Protein AF-A0A7V2W697-F1 (afdb_monomer_lite)

Sequence (80 aa):
MENNKFLEKYFAEEDRKKQLSLLKNYMLSLSPEALKKFMLEPLDFLEKALKSTEVSDERKKKIFEHLDEMIFLLRGKVAA

Foldseek 3Di:
DVVVVLVVVLVPDPDPVVSVVSVVVVLVPDDPVRNVCVVCVLVVVLVVLVPDPPQDPVNNVVSVVVVVVVVCVVVVVVPD

Secondary structure (DSSP, 8-state):
-HHHHHHHHHHS---HHHHHHHHHHHHHHS-HHHHHHHHHHHHHHHHHHHH-TTS-HHHHHHHHHHHHHHHHHHHTTS--

Radius of gyration: 14.78 Å; chains: 1; bounding box: 33×36×36 Å

pLDDT: mean 70.67, std 12.03, range [35.09, 89.06]

Structure (mmCIF, N/CA/C/O backbone):
data_AF-A0A7V2W697-F1
#
_entry.id   AF-A0A7V2W697-F1
#
loop_
_atom_site.group_PDB
_atom_site.id
_atom_site.type_symbol
_atom_site.label_atom_id
_atom_site.label_alt_id
_atom_site.label_comp_id
_atom_site.label_asym_id
_atom_site.label_entity_id
_atom_site.label_seq_id
_atom_site.pdbx_PDB_ins_code
_atom_site.Cartn_x
_atom_site.Car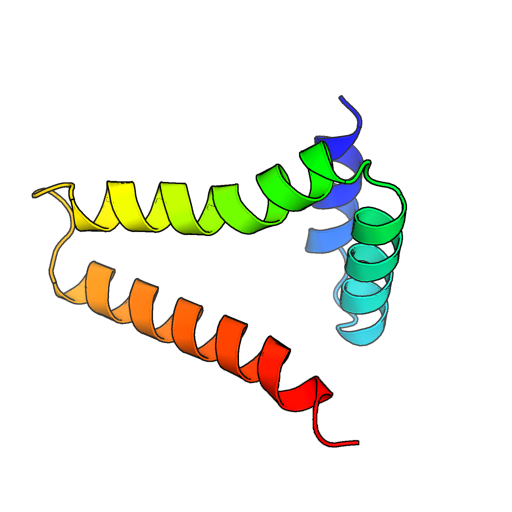tn_y
_atom_site.Cartn_z
_atom_site.occupancy
_atom_site.B_iso_or_equiv
_atom_site.auth_seq_id
_atom_site.auth_comp_id
_atom_site.auth_asym_id
_atom_site.auth_atom_id
_atom_site.pdbx_PDB_model_num
ATOM 1 N N . MET A 1 1 ? 5.970 16.852 -6.059 1.00 44.22 1 MET A N 1
ATOM 2 C CA . MET A 1 1 ? 5.295 17.057 -7.362 1.00 44.22 1 MET A CA 1
ATOM 3 C C . MET A 1 1 ? 5.247 15.796 -8.235 1.00 44.22 1 MET A C 1
ATOM 5 O O . MET A 1 1 ? 4.294 15.670 -8.988 1.00 44.22 1 MET A O 1
ATOM 9 N N . GLU A 1 2 ? 6.191 14.848 -8.143 1.00 51.59 2 GLU A N 1
ATOM 10 C CA . GLU A 1 2 ? 6.173 13.621 -8.977 1.00 51.59 2 GLU A CA 1
ATOM 11 C C . GLU A 1 2 ? 5.157 12.555 -8.535 1.00 51.59 2 GLU A C 1
ATOM 13 O O . GLU A 1 2 ? 4.604 11.852 -9.375 1.00 51.59 2 GLU A O 1
ATOM 18 N N . ASN A 1 3 ? 4.847 12.488 -7.236 1.00 57.38 3 ASN A N 1
ATOM 19 C CA . ASN A 1 3 ? 3.931 11.488 -6.676 1.00 57.38 3 ASN A CA 1
ATOM 20 C C . ASN A 1 3 ? 2.500 11.605 -7.253 1.00 57.38 3 ASN A C 1
ATOM 22 O O . ASN A 1 3 ? 1.884 10.608 -7.619 1.00 57.38 3 ASN A O 1
ATOM 26 N N . ASN A 1 4 ? 2.016 12.838 -7.459 1.00 60.72 4 ASN A N 1
ATOM 27 C CA . ASN A 1 4 ? 0.677 13.091 -8.009 1.00 60.72 4 ASN A CA 1
ATOM 28 C C . ASN A 1 4 ? 0.529 12.604 -9.462 1.00 60.72 4 ASN A C 1
ATOM 30 O O . ASN A 1 4 ? -0.493 12.021 -9.799 1.00 60.72 4 ASN A O 1
ATOM 34 N N . LYS A 1 5 ? 1.567 12.747 -10.302 1.00 73.75 5 LYS A N 1
ATOM 35 C CA . LYS A 1 5 ? 1.525 12.298 -11.709 1.00 73.75 5 LYS A CA 1
ATOM 36 C C . LYS A 1 5 ? 1.514 10.774 -11.852 1.00 73.75 5 LYS A C 1
ATOM 38 O O . LYS A 1 5 ? 0.968 10.258 -12.825 1.00 73.75 5 LYS A O 1
ATOM 43 N N . PHE A 1 6 ? 2.144 10.051 -10.922 1.00 78.06 6 PHE A N 1
ATOM 44 C CA . PHE A 1 6 ? 2.048 8.591 -10.864 1.00 78.06 6 PHE A CA 1
ATOM 45 C C . PHE A 1 6 ? 0.636 8.159 -10.462 1.00 78.06 6 PHE A C 1
ATOM 47 O O . PHE A 1 6 ? 0.034 7.361 -11.176 1.00 78.06 6 PHE A O 1
ATOM 54 N N . LEU A 1 7 ? 0.106 8.707 -9.362 1.00 73.50 7 LEU A N 1
ATOM 55 C CA . LEU A 1 7 ? -1.202 8.318 -8.830 1.00 73.50 7 LEU A CA 1
ATOM 56 C C . LEU A 1 7 ? -2.327 8.576 -9.839 1.00 73.50 7 LEU A C 1
ATOM 58 O O . LEU A 1 7 ? -3.158 7.698 -10.050 1.00 73.50 7 LEU A O 1
ATOM 62 N N . GLU A 1 8 ? -2.304 9.714 -10.535 1.00 75.00 8 GLU A N 1
ATOM 63 C CA . GLU A 1 8 ? -3.255 10.016 -11.615 1.00 75.00 8 GLU A CA 1
ATOM 64 C C . GLU A 1 8 ? -3.235 8.949 -12.718 1.00 75.00 8 GLU A C 1
ATOM 66 O O . GLU A 1 8 ? -4.284 8.452 -13.119 1.00 75.00 8 GLU A O 1
ATOM 71 N N . LYS A 1 9 ? -2.045 8.535 -13.173 1.00 77.62 9 LYS A N 1
ATOM 72 C CA . LYS A 1 9 ? -1.905 7.479 -14.190 1.00 77.62 9 LYS A CA 1
ATOM 73 C C . LYS A 1 9 ? -2.280 6.094 -13.667 1.00 77.62 9 LYS A C 1
ATOM 75 O O . LYS A 1 9 ? -2.808 5.290 -14.423 1.00 77.62 9 LYS A O 1
ATOM 80 N N . TYR A 1 10 ? -1.990 5.804 -12.402 1.00 77.25 10 TYR A N 1
ATOM 81 C CA . TYR A 1 10 ? -2.288 4.519 -11.772 1.00 77.25 10 TYR A CA 1
ATOM 82 C C . TYR A 1 10 ? -3.798 4.305 -11.587 1.00 77.25 10 TYR A C 1
ATOM 84 O O . TYR A 1 10 ? -4.299 3.217 -11.869 1.00 77.25 10 TYR A O 1
ATOM 92 N N . PHE A 1 11 ? -4.525 5.338 -11.150 1.00 78.56 11 PHE A N 1
ATOM 93 C CA . PHE A 1 11 ? -5.975 5.265 -10.943 1.00 78.56 11 PHE A CA 1
ATOM 94 C C . PHE A 1 11 ? -6.793 5.435 -12.228 1.00 78.56 11 PHE A C 1
ATOM 96 O O . PHE A 1 11 ? -7.921 4.958 -12.276 1.00 78.56 11 PHE A O 1
ATOM 103 N N . ALA A 1 12 ? -6.242 6.076 -13.263 1.00 80.81 12 ALA A N 1
ATOM 104 C CA . ALA A 1 12 ? -6.885 6.168 -14.576 1.00 80.81 12 ALA A CA 1
ATOM 105 C C . ALA A 1 12 ? -6.715 4.901 -15.442 1.00 80.81 12 ALA A C 1
ATOM 107 O O . ALA A 1 12 ? -7.335 4.802 -16.496 1.00 80.81 12 ALA A O 1
ATOM 108 N N . GLU A 1 13 ? -5.858 3.955 -15.043 1.00 84.50 13 GLU A N 1
ATOM 109 C CA . GLU A 1 13 ? -5.633 2.708 -15.780 1.00 84.50 13 GLU A CA 1
ATOM 110 C C . GLU A 1 13 ? -6.668 1.644 -15.387 1.00 84.50 13 GLU A C 1
ATOM 112 O O . GLU A 1 13 ? -6.726 1.207 -14.237 1.00 84.50 13 GLU A O 1
ATOM 117 N N . GLU A 1 14 ? -7.459 1.205 -16.366 1.00 83.00 14 GLU A N 1
ATOM 118 C CA . GLU A 1 14 ? -8.515 0.201 -16.189 1.00 83.00 14 GLU A CA 1
ATOM 119 C C . GLU A 1 14 ? -7.981 -1.236 -16.331 1.00 83.00 14 GLU A C 1
ATOM 121 O O . GLU A 1 14 ? -8.549 -2.179 -15.769 1.00 83.00 14 GLU A O 1
ATOM 126 N N . ASP A 1 15 ? -6.864 -1.437 -17.045 1.00 88.50 15 ASP A N 1
ATOM 127 C CA . ASP A 1 15 ? -6.237 -2.752 -17.165 1.00 88.50 15 ASP A CA 1
ATOM 128 C C . ASP A 1 15 ? -5.420 -3.087 -15.909 1.00 88.50 15 ASP A C 1
ATOM 130 O O . ASP A 1 15 ? -4.353 -2.526 -15.636 1.00 88.50 15 ASP A O 1
ATOM 134 N N . ARG A 1 16 ? -5.879 -4.099 -15.168 1.00 78.00 16 ARG A N 1
ATOM 135 C CA . ARG A 1 16 ? -5.245 -4.550 -13.920 1.00 78.00 16 ARG A CA 1
ATOM 136 C C . ARG A 1 16 ? -3.771 -4.944 -14.081 1.00 78.00 16 ARG A C 1
ATOM 138 O O . ARG A 1 16 ? -2.981 -4.724 -13.163 1.00 78.00 16 ARG A O 1
ATOM 145 N N . LYS A 1 17 ? -3.361 -5.541 -15.206 1.00 81.00 17 LYS A N 1
ATOM 146 C CA . LYS A 1 17 ? -1.954 -5.928 -15.423 1.00 81.00 17 LYS A CA 1
ATOM 147 C C . LYS A 1 17 ? -1.086 -4.695 -15.653 1.00 81.00 17 LYS A C 1
ATOM 149 O O . LYS A 1 17 ? 0.009 -4.621 -15.088 1.00 81.00 17 LYS A O 1
ATOM 154 N N . LYS A 1 18 ? -1.565 -3.726 -16.435 1.00 78.94 18 LYS A N 1
ATOM 155 C CA . LYS A 1 18 ? -0.862 -2.452 -16.651 1.00 78.94 18 LYS A CA 1
ATOM 156 C C . LYS A 1 18 ? -0.781 -1.637 -15.369 1.00 78.94 18 LYS A C 1
ATOM 158 O O . LYS A 1 18 ? 0.305 -1.173 -15.028 1.00 78.94 18 LYS A O 1
ATOM 163 N N . GLN A 1 19 ? -1.867 -1.569 -14.607 1.00 75.94 19 GLN A N 1
ATOM 164 C CA . GLN A 1 19 ? -1.915 -0.908 -13.306 1.00 75.94 19 GLN A CA 1
ATOM 165 C C . GLN A 1 19 ? -0.869 -1.492 -12.337 1.00 75.94 19 GLN A C 1
ATOM 167 O O . GLN A 1 19 ? -0.063 -0.758 -11.761 1.00 75.94 19 GLN A O 1
ATOM 172 N N . LEU A 1 20 ? -0.783 -2.824 -12.231 1.00 77.44 20 LEU A N 1
ATOM 173 C CA . LEU A 1 20 ? 0.245 -3.497 -11.424 1.00 77.44 20 LEU A CA 1
ATOM 174 C C . LEU A 1 20 ? 1.671 -3.251 -11.943 1.00 77.44 20 LEU A C 1
ATOM 176 O O . LEU A 1 20 ? 2.607 -3.151 -11.146 1.00 77.44 20 LEU A O 1
ATOM 180 N N . SER A 1 21 ? 1.857 -3.149 -13.261 1.00 79.88 21 SER A N 1
ATOM 181 C CA . SER A 1 21 ? 3.158 -2.814 -13.849 1.00 79.88 21 SER A CA 1
ATOM 182 C C . SER A 1 21 ? 3.573 -1.372 -13.547 1.00 79.88 21 SER A C 1
ATOM 184 O O . SER A 1 21 ? 4.744 -1.135 -13.249 1.00 79.88 21 SER A O 1
ATOM 186 N N . LEU A 1 22 ? 2.638 -0.419 -13.595 1.00 82.00 22 LEU A N 1
ATOM 187 C CA . LEU A 1 22 ? 2.876 0.980 -13.230 1.00 82.00 22 LEU A CA 1
ATOM 188 C C . LEU A 1 22 ? 3.298 1.092 -11.764 1.00 82.00 22 LEU A C 1
ATOM 190 O O . LEU A 1 22 ? 4.304 1.739 -11.474 1.00 82.00 22 LEU A O 1
ATOM 194 N N . LEU A 1 23 ? 2.593 0.403 -10.860 1.00 80.12 23 LEU A N 1
ATOM 195 C CA . LEU A 1 23 ? 2.944 0.354 -9.439 1.00 80.12 23 LEU A CA 1
ATOM 196 C C . LEU A 1 23 ? 4.337 -0.238 -9.211 1.00 80.12 23 LEU A C 1
ATOM 198 O O . LEU A 1 23 ? 5.144 0.357 -8.502 1.00 80.12 23 LEU A O 1
ATOM 202 N N . LYS A 1 24 ? 4.649 -1.375 -9.846 1.00 81.06 24 LYS A N 1
ATOM 203 C CA . LYS A 1 24 ? 5.974 -2.004 -9.745 1.00 81.06 24 LYS A CA 1
ATOM 204 C C . LYS A 1 24 ? 7.081 -1.048 -10.198 1.00 81.06 24 LYS A C 1
ATOM 206 O O . LYS A 1 24 ? 8.071 -0.885 -9.490 1.00 81.06 24 LYS A O 1
ATOM 211 N N . ASN A 1 25 ? 6.923 -0.430 -11.367 1.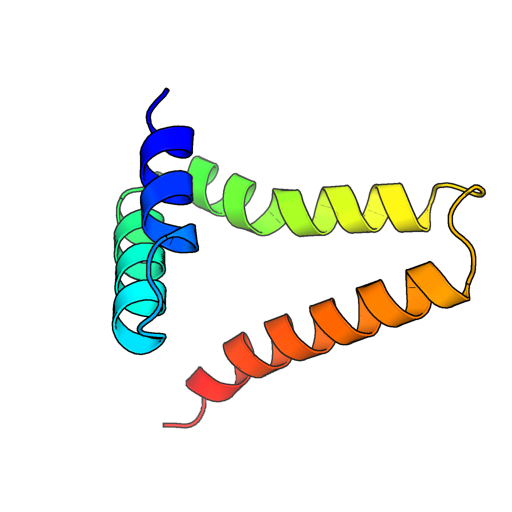00 84.19 25 ASN A N 1
ATOM 212 C CA . ASN A 1 25 ? 7.930 0.472 -11.927 1.00 84.19 25 ASN A CA 1
ATOM 213 C C . ASN A 1 25 ? 8.117 1.714 -11.054 1.00 84.19 25 ASN A C 1
ATOM 215 O O . ASN A 1 25 ? 9.246 2.142 -10.831 1.00 84.19 25 ASN A O 1
ATOM 219 N N . TYR A 1 26 ? 7.021 2.249 -10.515 1.00 83.88 26 TYR A N 1
ATOM 220 C CA . TYR A 1 26 ? 7.071 3.354 -9.571 1.00 83.88 26 TYR A CA 1
ATOM 221 C C . TYR A 1 26 ? 7.829 2.971 -8.295 1.00 83.88 26 TYR A C 1
ATOM 223 O O . TYR A 1 26 ? 8.796 3.641 -7.945 1.00 83.88 26 TYR A O 1
ATOM 231 N N . MET A 1 27 ? 7.487 1.847 -7.659 1.00 80.50 27 MET A N 1
ATOM 232 C CA . MET A 1 27 ? 8.181 1.368 -6.455 1.00 80.50 27 MET A CA 1
ATOM 233 C C . MET A 1 27 ? 9.685 1.146 -6.676 1.00 80.50 27 MET A C 1
ATOM 235 O O . MET A 1 27 ? 10.474 1.454 -5.789 1.00 80.50 27 MET A O 1
ATOM 239 N N . LEU A 1 28 ? 10.091 0.654 -7.851 1.00 83.25 28 LEU A N 1
ATOM 240 C CA . LEU A 1 28 ? 11.505 0.467 -8.207 1.00 83.25 28 LEU A CA 1
ATOM 241 C C . LEU A 1 28 ? 12.248 1.784 -8.483 1.00 83.25 28 LEU A C 1
ATOM 243 O O . LEU A 1 28 ? 13.472 1.810 -8.404 1.00 83.25 28 LEU A O 1
ATOM 247 N N . SER A 1 29 ? 11.528 2.859 -8.811 1.00 86.56 29 SER A N 1
ATOM 248 C CA . SER A 1 29 ? 12.111 4.194 -9.011 1.00 86.56 29 SER A CA 1
ATOM 249 C C . SER A 1 29 ? 12.355 4.956 -7.704 1.00 86.56 29 SER A C 1
ATOM 251 O O . SER A 1 29 ? 13.061 5.963 -7.702 1.00 86.56 29 SER A O 1
ATOM 253 N N . LEU A 1 30 ? 11.782 4.489 -6.590 1.00 82.62 30 LEU A N 1
ATOM 254 C CA . LEU A 1 30 ? 11.925 5.119 -5.281 1.00 82.62 30 LEU A CA 1
ATOM 255 C C . LEU A 1 30 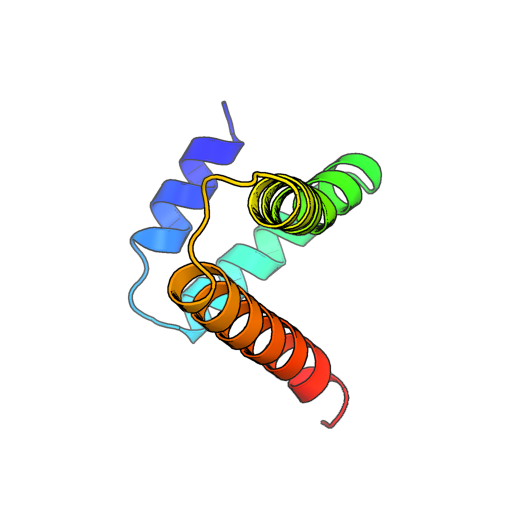? 13.258 4.759 -4.616 1.00 82.62 30 LEU A C 1
ATOM 257 O O . LEU A 1 30 ? 13.753 3.640 -4.738 1.00 82.62 30 LEU A O 1
ATOM 261 N N . SER A 1 31 ? 13.801 5.690 -3.824 1.00 89.06 31 SER A N 1
ATOM 262 C CA . SER A 1 31 ? 14.879 5.359 -2.889 1.00 89.06 31 SER A CA 1
ATOM 263 C C . SER A 1 31 ? 14.376 4.387 -1.811 1.00 89.06 31 SER A C 1
ATOM 265 O O . SER A 1 31 ? 13.173 4.355 -1.527 1.00 89.06 31 SER A O 1
ATOM 267 N N . PRO A 1 32 ? 15.264 3.627 -1.145 1.00 84.38 32 PRO A N 1
ATOM 268 C CA . PRO A 1 32 ? 14.867 2.733 -0.059 1.00 84.38 32 PRO A CA 1
ATOM 269 C C . PRO A 1 32 ? 14.056 3.426 1.051 1.00 84.38 32 PRO A C 1
ATOM 271 O O . PRO A 1 32 ? 13.080 2.850 1.535 1.00 84.38 32 PRO A O 1
ATOM 274 N N . GLU A 1 33 ? 14.392 4.667 1.433 1.00 85.44 33 GLU A N 1
ATOM 275 C CA . GLU A 1 33 ? 13.610 5.402 2.441 1.00 85.44 33 GLU A CA 1
ATOM 276 C C . GLU A 1 33 ? 12.237 5.827 1.918 1.00 85.44 33 GLU A C 1
ATOM 278 O O . GLU A 1 33 ? 11.243 5.719 2.641 1.00 85.44 33 GLU A O 1
ATOM 283 N N . ALA A 1 34 ? 12.159 6.280 0.664 1.00 81.06 34 ALA A N 1
ATOM 284 C CA . ALA A 1 34 ? 10.899 6.676 0.047 1.00 81.06 34 ALA A CA 1
ATOM 285 C C . ALA A 1 34 ? 9.970 5.471 -0.162 1.00 81.06 34 ALA A C 1
ATOM 287 O O . ALA A 1 34 ? 8.775 5.571 0.107 1.00 81.06 34 ALA A O 1
ATOM 288 N N . LEU A 1 35 ? 10.518 4.315 -0.546 1.00 80.12 35 LEU A N 1
ATOM 289 C CA . LEU A 1 35 ? 9.790 3.053 -0.646 1.00 80.12 35 LEU A CA 1
ATOM 290 C C . LEU A 1 35 ? 9.273 2.601 0.723 1.00 80.12 35 LEU A C 1
ATOM 292 O O . LEU A 1 35 ? 8.104 2.242 0.858 1.00 80.12 35 LEU A O 1
ATOM 296 N N . LYS A 1 36 ? 10.119 2.664 1.757 1.00 78.25 36 LYS A N 1
ATOM 297 C CA . LYS A 1 36 ? 9.716 2.350 3.132 1.00 78.25 36 LYS A CA 1
ATOM 298 C C . LYS A 1 36 ? 8.580 3.264 3.590 1.00 78.25 36 LYS A C 1
ATOM 300 O O . LYS A 1 36 ? 7.603 2.773 4.144 1.00 78.25 36 LYS A O 1
ATOM 305 N N . LYS A 1 37 ? 8.668 4.568 3.317 1.00 81.00 37 LYS A N 1
ATOM 306 C CA . LYS A 1 37 ? 7.600 5.522 3.635 1.00 81.00 37 LYS A CA 1
ATOM 307 C C . LYS A 1 37 ? 6.314 5.213 2.865 1.00 81.00 37 LYS A C 1
ATOM 309 O O . LYS A 1 37 ? 5.266 5.135 3.486 1.00 81.00 37 LYS A O 1
ATOM 314 N N . PHE A 1 38 ? 6.405 4.960 1.562 1.00 79.75 38 PHE A N 1
ATOM 315 C CA . PHE A 1 38 ? 5.263 4.614 0.712 1.00 79.75 38 PHE A CA 1
ATOM 316 C C . PHE A 1 38 ? 4.540 3.338 1.175 1.00 79.75 38 PHE A C 1
ATOM 318 O O . PHE A 1 38 ? 3.316 3.286 1.158 1.00 79.75 38 PHE A O 1
ATOM 325 N N . MET A 1 39 ? 5.277 2.320 1.634 1.00 77.12 39 MET A N 1
ATOM 326 C CA . MET A 1 39 ? 4.676 1.093 2.177 1.00 77.12 39 MET A CA 1
ATOM 327 C C . MET A 1 39 ? 4.072 1.282 3.576 1.00 77.12 39 MET A C 1
ATOM 329 O O . MET A 1 39 ? 3.101 0.610 3.916 1.00 77.12 39 MET A O 1
ATOM 333 N N . LEU A 1 40 ? 4.650 2.165 4.398 1.00 78.38 40 LEU A N 1
ATOM 334 C CA . LEU A 1 40 ? 4.211 2.391 5.780 1.00 78.38 40 LEU A CA 1
ATOM 335 C C . LEU A 1 40 ? 3.099 3.436 5.904 1.00 78.38 40 LEU A C 1
ATOM 337 O O . LEU A 1 40 ? 2.327 3.368 6.851 1.00 78.38 40 LEU A O 1
ATOM 341 N N . GLU A 1 41 ? 2.993 4.389 4.981 1.00 74.38 41 GLU A N 1
ATOM 342 C CA . GLU A 1 41 ? 2.011 5.480 5.029 1.00 74.38 41 GLU A CA 1
ATOM 343 C C . GLU A 1 41 ? 0.551 4.986 5.063 1.00 74.38 41 GLU A C 1
ATOM 345 O O . GLU A 1 41 ? -0.209 5.478 5.901 1.00 74.38 41 GLU A O 1
ATOM 350 N N . PRO A 1 42 ? 0.146 3.963 4.281 1.00 69.56 42 PRO A N 1
ATOM 351 C CA . PRO A 1 42 ? -1.170 3.354 4.438 1.00 69.56 42 PRO A CA 1
ATOM 352 C C . PRO A 1 42 ? -1.354 2.731 5.825 1.00 69.56 42 PRO A C 1
ATOM 354 O O . PRO A 1 42 ? -2.388 2.939 6.450 1.00 69.56 42 PRO A O 1
ATOM 357 N N . LEU A 1 43 ? -0.352 2.008 6.338 1.00 71.38 43 LEU A N 1
ATOM 358 C CA . LEU A 1 43 ? -0.422 1.353 7.650 1.00 71.38 43 LEU A CA 1
ATOM 359 C C . LEU A 1 43 ? -0.520 2.367 8.799 1.00 71.38 43 LEU A C 1
ATOM 361 O O . LEU A 1 43 ? -1.296 2.158 9.725 1.00 71.38 43 LEU A O 1
ATOM 365 N N . ASP A 1 44 ? 0.201 3.484 8.713 1.00 70.69 44 ASP A N 1
ATOM 366 C CA . ASP A 1 44 ? 0.148 4.579 9.687 1.00 70.69 44 ASP A CA 1
ATOM 367 C C . ASP A 1 44 ? -1.203 5.316 9.636 1.00 70.69 44 ASP A C 1
ATOM 369 O O . ASP A 1 44 ? -1.791 5.628 10.674 1.00 70.69 44 ASP A O 1
ATOM 373 N N . PHE A 1 45 ? -1.758 5.534 8.436 1.00 72.06 45 PHE A N 1
ATOM 374 C CA . PHE A 1 45 ? -3.121 6.052 8.277 1.00 72.06 45 PHE A CA 1
ATOM 375 C C . PHE A 1 45 ? -4.156 5.122 8.925 1.00 72.06 45 PHE A C 1
ATOM 377 O O . PHE A 1 45 ? -5.049 5.581 9.639 1.00 72.06 45 PHE A O 1
ATOM 384 N N . LEU A 1 46 ? -4.012 3.815 8.716 1.00 67.69 46 LEU A N 1
ATOM 385 C CA . LEU A 1 46 ? -4.896 2.794 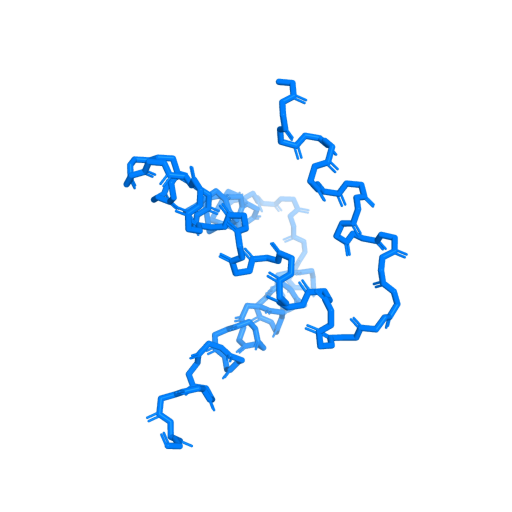9.270 1.00 67.69 46 LEU A CA 1
ATOM 386 C C . LEU A 1 46 ? -4.794 2.716 10.791 1.00 67.69 46 LEU A C 1
ATOM 388 O O . LEU A 1 46 ? -5.814 2.707 11.475 1.00 67.69 46 LEU A O 1
ATOM 392 N N . GLU A 1 47 ? -3.580 2.730 11.333 1.00 71.38 47 GLU A N 1
ATOM 393 C CA . GLU A 1 47 ? -3.339 2.760 12.773 1.00 71.38 47 GLU A CA 1
ATOM 394 C C . GLU A 1 47 ? -3.984 3.996 13.419 1.00 71.38 47 GLU A C 1
ATOM 396 O O . GLU A 1 47 ? -4.654 3.883 14.449 1.00 71.38 47 GLU A O 1
ATOM 401 N N . LYS A 1 48 ? -3.858 5.171 12.790 1.00 72.69 48 LYS A N 1
ATOM 402 C CA . LYS A 1 48 ? -4.505 6.413 13.246 1.00 72.69 48 LYS A CA 1
ATOM 403 C C . LYS A 1 48 ? -6.029 6.351 13.150 1.00 72.69 48 LYS A C 1
ATOM 405 O O . LYS A 1 48 ? -6.705 6.759 14.093 1.00 72.69 48 LYS A O 1
ATOM 410 N N . ALA A 1 49 ? -6.575 5.814 12.060 1.00 67.62 49 ALA A N 1
ATOM 411 C CA . ALA A 1 49 ? -8.017 5.638 11.892 1.00 67.62 49 ALA A CA 1
ATOM 412 C C . ALA A 1 49 ? -8.599 4.666 12.931 1.00 67.62 49 ALA A C 1
ATOM 414 O O . ALA A 1 49 ? -9.666 4.918 13.483 1.00 67.62 49 ALA A O 1
ATOM 415 N N . LEU A 1 50 ? -7.882 3.587 13.254 1.00 66.69 50 LEU A N 1
ATOM 416 C CA . LEU A 1 50 ? -8.292 2.617 14.272 1.00 66.69 50 LEU A CA 1
ATOM 417 C C . LEU A 1 50 ? -8.224 3.186 15.694 1.00 66.69 50 LEU A C 1
ATOM 419 O O . LEU A 1 50 ? -9.084 2.860 16.517 1.00 66.69 50 LEU A O 1
ATOM 423 N N . LYS A 1 51 ? -7.227 4.037 15.971 1.00 69.62 51 LYS A N 1
ATOM 424 C CA . LYS A 1 51 ? -7.073 4.753 17.248 1.00 69.62 51 LYS A CA 1
ATOM 425 C C . LYS A 1 51 ? -8.066 5.903 17.418 1.00 69.62 51 LYS A C 1
ATOM 427 O O . LYS A 1 51 ? -8.326 6.293 18.553 1.00 69.62 51 LYS A O 1
ATOM 432 N N . SER A 1 52 ? -8.625 6.435 16.331 1.00 66.38 52 SER A N 1
ATOM 433 C CA . SER A 1 52 ? -9.687 7.434 16.417 1.00 66.38 52 SER A CA 1
ATOM 434 C C . SER A 1 52 ? -10.985 6.782 16.903 1.00 66.38 52 SER A C 1
ATOM 436 O O . SER A 1 52 ? -11.533 5.872 16.275 1.00 66.38 52 SER A O 1
ATOM 438 N N . THR A 1 53 ? -11.496 7.262 18.036 1.00 58.00 53 THR A N 1
ATOM 439 C CA . THR A 1 53 ? -12.788 6.872 18.623 1.00 58.00 53 THR A CA 1
ATOM 440 C C . THR A 1 53 ? -13.990 7.242 17.746 1.00 58.00 53 THR A C 1
ATOM 442 O O . THR A 1 53 ? -15.095 6.783 18.018 1.00 58.00 53 THR A O 1
ATOM 445 N N . GLU A 1 54 ? -13.792 8.019 16.678 1.00 64.38 54 GLU A N 1
ATOM 446 C CA . GLU A 1 54 ? -14.845 8.447 15.746 1.00 64.38 54 GLU A CA 1
ATOM 447 C C . GLU A 1 54 ? -15.134 7.436 14.624 1.00 64.38 54 GLU A C 1
ATOM 449 O O . GLU A 1 54 ? -16.088 7.600 13.859 1.00 64.38 54 GLU A O 1
ATOM 454 N N . VAL A 1 55 ? -14.324 6.383 14.489 1.00 62.38 55 VAL A N 1
ATOM 455 C CA . VAL A 1 55 ? -14.537 5.361 13.460 1.00 62.38 55 VAL A CA 1
ATOM 456 C C . VAL A 1 55 ? -15.401 4.243 14.037 1.00 62.38 55 VAL A C 1
ATOM 458 O O . VAL A 1 55 ? -14.958 3.497 14.908 1.00 62.38 55 VAL A O 1
ATOM 461 N N . SER A 1 56 ? -16.634 4.121 13.538 1.00 69.94 56 SER A N 1
ATOM 462 C CA . SER A 1 56 ? -17.547 3.041 13.923 1.00 69.94 56 SER A CA 1
ATOM 463 C C . SER A 1 56 ? -16.944 1.662 13.637 1.00 69.94 56 SER A C 1
ATOM 465 O O . SER A 1 56 ? -16.188 1.487 12.676 1.00 69.94 56 SER A O 1
ATOM 467 N N . ASP A 1 57 ? -17.313 0.663 14.438 1.00 74.56 57 ASP A N 1
ATOM 468 C CA . ASP A 1 57 ? -16.801 -0.709 14.304 1.00 74.56 57 ASP A CA 1
ATOM 469 C C . ASP A 1 57 ? -17.043 -1.301 12.906 1.00 74.56 57 ASP A C 1
ATO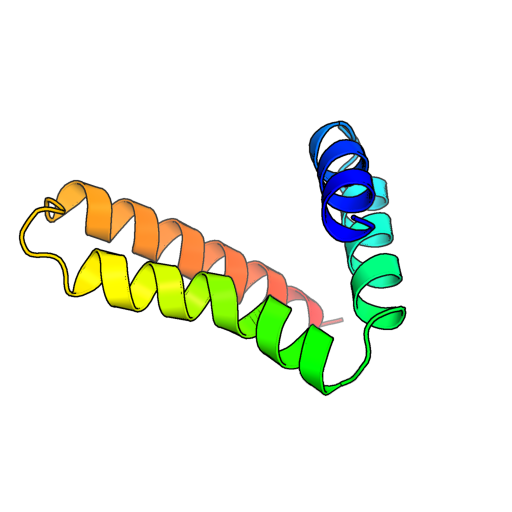M 471 O O . ASP A 1 57 ? -16.212 -2.033 12.371 1.00 74.56 57 ASP A O 1
ATOM 475 N N . GLU A 1 58 ? -18.131 -0.898 12.249 1.00 74.81 58 GLU A N 1
ATOM 476 C CA . GLU A 1 58 ? -18.457 -1.274 10.871 1.00 74.81 58 GLU A CA 1
ATOM 477 C C . GLU A 1 58 ? -17.452 -0.728 9.844 1.00 74.81 58 GLU A C 1
ATOM 479 O O . GLU A 1 58 ? -17.061 -1.425 8.904 1.00 74.81 58 GLU A O 1
ATOM 484 N N . ARG A 1 59 ? -16.986 0.514 10.031 1.00 66.19 59 ARG A N 1
ATOM 485 C CA . ARG A 1 59 ? -15.930 1.107 9.197 1.00 66.19 59 ARG A CA 1
ATOM 486 C C . ARG A 1 59 ? -14.580 0.456 9.472 1.00 66.19 59 ARG A C 1
ATOM 488 O O . ARG A 1 59 ? -13.847 0.195 8.521 1.00 66.19 59 ARG A O 1
ATOM 495 N N . LYS A 1 60 ? -14.271 0.152 10.737 1.00 68.62 60 LYS A N 1
ATOM 496 C CA . LYS A 1 60 ? -13.046 -0.578 11.107 1.00 68.62 60 LYS A CA 1
ATOM 497 C C . LYS A 1 60 ? -13.010 -1.955 10.448 1.00 68.62 60 LYS A C 1
ATOM 499 O O . LYS A 1 60 ? -11.990 -2.328 9.882 1.00 68.62 60 LYS A O 1
ATOM 504 N N . LYS A 1 61 ? -14.135 -2.673 10.440 1.00 73.19 61 LYS A N 1
ATOM 505 C CA . LYS A 1 61 ? -14.244 -3.989 9.803 1.00 73.19 61 LYS A CA 1
ATOM 506 C C . LYS A 1 61 ? -13.951 -3.943 8.299 1.00 73.19 61 LYS A C 1
ATOM 508 O O . LYS A 1 61 ? -13.106 -4.699 7.837 1.00 73.19 61 LYS A O 1
ATOM 513 N N . LYS A 1 62 ? -14.555 -3.006 7.558 1.00 70.00 62 LYS A N 1
ATOM 514 C CA . LYS A 1 62 ? -14.282 -2.829 6.114 1.00 70.00 62 LYS A CA 1
ATOM 515 C C . LYS A 1 62 ? -12.818 -2.494 5.825 1.00 70.00 62 LYS A C 1
ATOM 517 O O . LYS A 1 62 ? -12.250 -2.947 4.837 1.00 70.00 62 LYS A O 1
ATOM 522 N N . ILE A 1 63 ? -12.213 -1.694 6.699 1.00 66.38 63 ILE A N 1
ATOM 523 C CA . ILE A 1 63 ? -10.797 -1.346 6.631 1.00 66.38 63 ILE A CA 1
ATOM 524 C C . ILE A 1 63 ? -9.911 -2.594 6.807 1.00 66.38 63 ILE A C 1
ATOM 526 O O . ILE A 1 63 ? -8.978 -2.793 6.030 1.00 66.38 63 ILE A O 1
ATOM 530 N N . PHE A 1 64 ? -10.210 -3.440 7.796 1.00 68.50 64 PHE A N 1
ATOM 531 C CA . PHE A 1 64 ? -9.486 -4.695 8.004 1.00 68.50 64 PHE A CA 1
ATOM 532 C C . PHE A 1 64 ? -9.670 -5.677 6.844 1.00 68.50 64 PHE A C 1
ATOM 534 O O . PHE A 1 64 ? -8.695 -6.288 6.423 1.00 68.50 64 PHE A O 1
ATOM 541 N N . GLU A 1 65 ? -10.871 -5.774 6.272 1.00 70.56 65 GLU A N 1
ATOM 542 C CA . GLU A 1 65 ? -11.126 -6.607 5.088 1.00 70.56 65 GLU A CA 1
ATOM 543 C C . GLU A 1 65 ? -10.272 -6.159 3.887 1.00 70.56 65 GLU A C 1
ATOM 545 O O . GLU A 1 65 ? -9.629 -6.984 3.242 1.00 70.56 65 GLU A O 1
ATOM 550 N N . HIS A 1 66 ? -10.169 -4.849 3.632 1.00 64.69 66 HIS A N 1
ATOM 551 C CA . HIS A 1 66 ? -9.283 -4.319 2.585 1.00 64.69 66 HIS A CA 1
ATOM 552 C C . HIS A 1 66 ? -7.797 -4.585 2.861 1.00 64.69 66 HIS A C 1
ATOM 554 O O . HIS A 1 66 ? -7.034 -4.866 1.936 1.00 64.69 66 HIS A O 1
ATOM 560 N N . LEU A 1 67 ? -7.370 -4.510 4.123 1.00 67.94 67 LEU A N 1
ATOM 561 C CA . LEU A 1 67 ? -6.002 -4.845 4.517 1.00 67.94 67 LEU A CA 1
ATOM 562 C C . LEU A 1 67 ? -5.677 -6.318 4.284 1.00 67.94 67 LEU A C 1
ATOM 564 O O . LEU A 1 67 ? -4.623 -6.622 3.723 1.00 67.94 67 LEU A O 1
ATOM 568 N N . ASP A 1 68 ? -6.571 -7.216 4.688 1.00 61.44 68 ASP A N 1
ATOM 569 C CA . ASP A 1 68 ? -6.412 -8.651 4.475 1.00 61.44 68 ASP A CA 1
ATOM 570 C C . ASP A 1 68 ? -6.364 -8.981 2.982 1.00 61.44 68 ASP A C 1
ATOM 572 O O . ASP A 1 68 ? -5.518 -9.772 2.565 1.00 61.44 68 ASP A O 1
ATOM 576 N N . GLU A 1 69 ? -7.176 -8.324 2.150 1.00 64.38 69 GLU A N 1
ATOM 577 C CA . GLU A 1 69 ? -7.100 -8.462 0.692 1.00 64.38 69 GLU A CA 1
ATOM 578 C C . GLU A 1 69 ? -5.766 -7.956 0.128 1.00 64.38 69 GLU A C 1
ATOM 580 O O . GLU A 1 69 ? -5.147 -8.633 -0.699 1.00 64.38 69 GLU A O 1
ATOM 585 N N . MET A 1 70 ? -5.264 -6.807 0.589 1.00 62.22 70 MET A N 1
ATOM 586 C CA . MET A 1 70 ? -3.951 -6.299 0.177 1.00 62.22 70 MET A CA 1
ATOM 587 C C . MET A 1 70 ? -2.822 -7.253 0.589 1.00 62.22 70 MET A C 1
ATOM 589 O O . MET A 1 70 ? -1.953 -7.570 -0.227 1.00 62.22 70 MET A O 1
ATOM 593 N N . ILE A 1 71 ? -2.843 -7.760 1.823 1.00 61.78 71 ILE A N 1
ATOM 594 C CA . ILE A 1 71 ? -1.871 -8.741 2.326 1.00 61.78 71 ILE A CA 1
ATOM 595 C C . ILE A 1 71 ? -1.983 -10.055 1.549 1.00 61.78 71 ILE A C 1
ATOM 597 O O . ILE A 1 71 ? -0.959 -10.636 1.186 1.00 61.78 71 ILE A O 1
ATOM 601 N N . PHE A 1 72 ? -3.197 -10.519 1.252 1.00 63.62 72 PHE A N 1
ATOM 602 C CA . PHE A 1 72 ? -3.445 -11.711 0.445 1.00 63.62 72 PHE A CA 1
ATOM 603 C C . PHE A 1 72 ? -2.875 -11.556 -0.967 1.00 63.62 72 PHE A C 1
ATOM 605 O O . PHE A 1 72 ? -2.162 -12.441 -1.437 1.00 63.62 72 PHE A O 1
ATOM 612 N N . LEU A 1 73 ? -3.096 -10.415 -1.623 1.00 55.41 73 LEU A N 1
ATOM 613 C CA . LEU A 1 73 ? -2.536 -10.123 -2.946 1.00 55.41 73 LEU A CA 1
ATOM 614 C C . LEU A 1 73 ? -1.000 -10.048 -2.932 1.00 55.41 73 LEU A C 1
ATOM 616 O O . LEU A 1 73 ? -0.358 -10.442 -3.907 1.00 55.41 73 LEU A O 1
ATOM 620 N N . LEU A 1 74 ? -0.406 -9.584 -1.829 1.00 55.00 74 LEU A N 1
ATOM 621 C CA . LEU A 1 74 ? 1.047 -9.571 -1.633 1.00 55.00 74 LEU A CA 1
ATOM 622 C C . LEU A 1 74 ? 1.608 -10.977 -1.353 1.00 55.00 74 LEU A C 1
ATOM 624 O O . LEU A 1 74 ? 2.662 -11.331 -1.883 1.00 55.00 74 LEU A O 1
ATOM 628 N N . ARG A 1 75 ? 0.900 -11.806 -0.575 1.00 51.91 75 ARG A N 1
ATOM 629 C CA . ARG A 1 75 ? 1.278 -13.200 -0.275 1.00 51.91 75 ARG A CA 1
ATOM 630 C C . ARG A 1 75 ? 1.061 -14.148 -1.456 1.00 51.91 75 ARG A C 1
ATOM 632 O O . ARG A 1 75 ? 1.867 -15.051 -1.659 1.00 51.91 75 ARG A O 1
ATOM 639 N N . GLY A 1 76 ? 0.039 -13.912 -2.277 1.00 43.62 76 GLY A N 1
ATOM 640 C CA . GLY A 1 76 ? -0.299 -14.713 -3.459 1.00 43.62 76 GLY A CA 1
ATOM 641 C C . GLY A 1 76 ? 0.732 -14.663 -4.594 1.00 43.62 76 GLY A C 1
ATOM 642 O O . GLY A 1 76 ? 0.590 -15.391 -5.568 1.00 43.62 76 GLY A O 1
ATOM 643 N N . LYS A 1 77 ? 1.787 -13.843 -4.474 1.00 46.16 77 LYS A N 1
ATOM 644 C CA . LYS A 1 77 ? 2.955 -13.841 -5.374 1.00 46.16 77 LYS A CA 1
ATOM 645 C C . LYS A 1 77 ? 4.169 -14.617 -4.852 1.00 46.16 77 LYS A C 1
ATOM 647 O O . LYS A 1 77 ? 5.158 -14.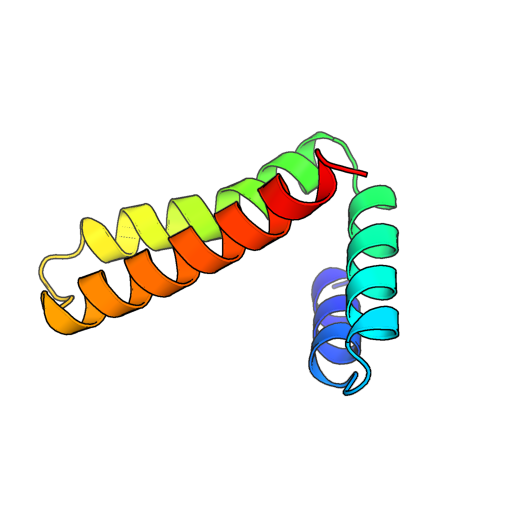700 -5.570 1.00 46.16 77 LYS A O 1
ATOM 652 N N . VAL A 1 78 ? 4.118 -15.174 -3.639 1.00 40.56 78 VAL A N 1
ATOM 653 C CA . VAL A 1 78 ? 5.207 -16.007 -3.083 1.00 40.56 78 VAL A CA 1
ATOM 654 C C . VAL A 1 78 ? 5.027 -17.493 -3.444 1.00 40.56 78 VAL A C 1
ATOM 656 O O . VAL A 1 78 ? 5.919 -18.298 -3.210 1.00 40.56 78 VAL A O 1
ATOM 659 N N . ALA A 1 79 ? 3.907 -17.860 -4.074 1.00 37.78 79 ALA A N 1
ATOM 660 C CA . ALA A 1 79 ? 3.655 -19.200 -4.599 1.00 37.78 79 ALA A CA 1
ATOM 661 C C . ALA A 1 79 ? 3.469 -19.162 -6.127 1.00 37.78 79 ALA A C 1
ATOM 663 O O . ALA A 1 79 ? 2.350 -19.266 -6.625 1.00 37.78 79 ALA A O 1
ATOM 664 N N . ALA A 1 80 ? 4.565 -18.965 -6.859 1.00 35.09 80 ALA A N 1
ATOM 665 C CA . ALA A 1 80 ? 4.710 -19.331 -8.269 1.00 35.09 80 ALA A CA 1
ATOM 666 C C . ALA A 1 80 ? 6.195 -19.530 -8.583 1.00 35.09 80 ALA A C 1
ATOM 668 O O . ALA A 1 80 ? 6.977 -18.602 -8.272 1.00 35.09 80 ALA A O 1
#